Protein AF-A0A2K3IZ80-F1 (afdb_monomer_lite)

Sequence (94 aa):
DPQNDEIFYFFDWGDGTDSGWVGPFDSGVTVEASHKWTEKGSYSIIVKAKDTEGHESEWSEPLSVSMPKTKIINYFSIRFNRLFTLLDKLISIL

Structure (mmCIF, N/CA/C/O backbone):
data_AF-A0A2K3IZ80-F1
#
_entry.id   AF-A0A2K3IZ80-F1
#
loop_
_atom_site.group_PDB
_atom_site.id
_atom_site.type_symbol
_atom_site.label_atom_id
_atom_site.label_alt_id
_atom_site.label_comp_id
_atom_site.label_asym_id
_atom_site.label_entity_id
_atom_site.label_seq_id
_atom_site.pdbx_PDB_ins_code
_atom_site.Cartn_x
_atom_site.Cartn_y
_atom_site.Cartn_z
_atom_site.occupancy
_atom_site.B_iso_or_equiv
_atom_site.auth_seq_id
_atom_site.auth_comp_id
_atom_site.auth_asym_id
_atom_site.auth_atom_id
_atom_site.pdbx_PDB_model_num
ATOM 1 N N . ASP A 1 1 ? 18.009 1.854 -17.744 1.00 44.16 1 ASP A N 1
ATOM 2 C CA . ASP A 1 1 ? 18.732 0.678 -18.253 1.00 44.16 1 ASP A CA 1
ATOM 3 C C . ASP A 1 1 ? 17.783 -0.053 -19.194 1.00 44.16 1 ASP A C 1
ATOM 5 O O . ASP A 1 1 ? 16.612 -0.114 -18.839 1.00 44.16 1 ASP A O 1
ATOM 9 N N . PRO A 1 2 ? 18.172 -0.452 -20.417 1.00 43.44 2 PRO A N 1
ATOM 10 C CA . PRO A 1 2 ? 17.259 -0.858 -21.479 1.00 43.44 2 PRO A CA 1
ATOM 11 C C . PRO A 1 2 ? 16.989 -2.367 -21.463 1.00 43.44 2 PRO A C 1
ATOM 13 O O . PRO A 1 2 ? 16.936 -2.999 -22.517 1.00 43.44 2 PRO A O 1
ATOM 16 N N . GLN A 1 3 ? 16.832 -2.956 -20.284 1.00 53.56 3 GLN A N 1
ATOM 17 C CA . GLN A 1 3 ? 16.121 -4.216 -20.173 1.00 53.56 3 GLN A CA 1
ATOM 18 C C . GLN A 1 3 ? 14.701 -3.853 -19.763 1.00 53.56 3 GLN A C 1
ATOM 20 O O . GLN A 1 3 ? 14.481 -3.226 -18.729 1.00 53.56 3 GLN A O 1
ATOM 25 N N . ASN A 1 4 ? 13.742 -4.150 -20.636 1.00 56.75 4 ASN A N 1
ATOM 26 C CA . ASN A 1 4 ? 12.313 -4.018 -20.377 1.00 56.75 4 ASN A CA 1
ATOM 27 C C . ASN A 1 4 ? 11.903 -5.094 -19.359 1.00 56.75 4 ASN A C 1
ATOM 29 O O . ASN A 1 4 ? 11.110 -5.980 -19.668 1.00 56.75 4 ASN A O 1
ATOM 33 N N . ASP A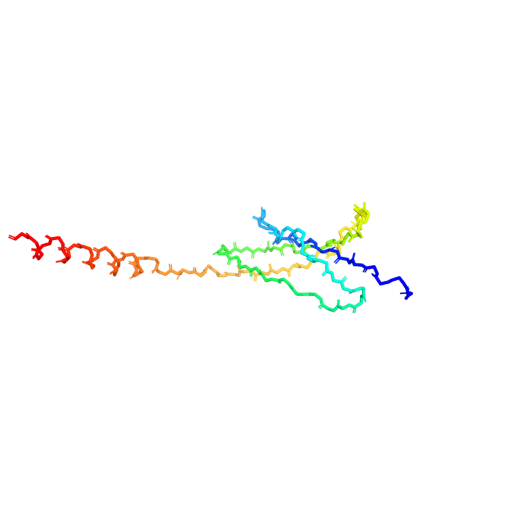 1 5 ? 12.559 -5.074 -18.200 1.00 69.75 5 ASP A N 1
ATOM 34 C CA . ASP A 1 5 ? 12.424 -6.074 -17.167 1.00 69.75 5 ASP A CA 1
ATOM 35 C C . ASP A 1 5 ? 11.074 -5.846 -16.526 1.00 69.75 5 ASP A C 1
ATOM 37 O O . ASP A 1 5 ? 10.801 -4.820 -15.900 1.00 69.75 5 ASP A O 1
ATOM 41 N N . GLU A 1 6 ? 10.210 -6.811 -16.785 1.00 86.38 6 GLU A N 1
ATOM 42 C CA . GLU A 1 6 ? 8.929 -6.956 -16.142 1.00 86.38 6 GLU A CA 1
ATOM 43 C C . GLU A 1 6 ? 9.163 -7.211 -14.649 1.00 86.38 6 GLU A C 1
ATOM 45 O O . GLU A 1 6 ? 9.741 -8.222 -14.246 1.00 86.38 6 GLU A O 1
ATOM 50 N N . ILE A 1 7 ? 8.722 -6.270 -13.820 1.00 92.00 7 ILE A N 1
ATOM 51 C CA . ILE A 1 7 ? 8.878 -6.320 -12.370 1.00 92.00 7 ILE A CA 1
ATOM 52 C C . ILE A 1 7 ? 7.533 -6.650 -11.734 1.00 92.00 7 ILE A C 1
ATOM 54 O O . ILE A 1 7 ? 6.486 -6.116 -12.108 1.00 92.00 7 ILE A O 1
ATOM 58 N N . PHE A 1 8 ? 7.569 -7.512 -10.726 1.00 94.81 8 PHE A N 1
ATOM 59 C CA . PHE A 1 8 ? 6.438 -7.762 -9.843 1.00 94.81 8 PHE A CA 1
ATOM 60 C C . PHE A 1 8 ? 6.695 -7.112 -8.490 1.00 94.81 8 PHE A C 1
ATOM 62 O O . PHE A 1 8 ? 7.822 -7.116 -8.001 1.00 94.81 8 PHE A O 1
ATOM 69 N N . TYR A 1 9 ? 5.639 -6.621 -7.851 1.00 96.19 9 TYR A N 1
ATOM 70 C CA . TYR A 1 9 ? 5.701 -6.039 -6.513 1.00 96.19 9 TYR A CA 1
ATOM 71 C C . TYR A 1 9 ? 4.885 -6.859 -5.523 1.00 96.19 9 TYR A C 1
ATOM 73 O O . TYR A 1 9 ? 3.874 -7.460 -5.882 1.00 96.19 9 TYR A O 1
ATOM 81 N N . PHE A 1 10 ? 5.318 -6.872 -4.269 1.00 97.56 10 PHE A N 1
ATOM 82 C CA . PHE A 1 10 ? 4.600 -7.493 -3.164 1.00 97.56 10 PHE A CA 1
ATOM 83 C C . PHE A 1 10 ? 4.499 -6.495 -2.019 1.00 97.56 10 PHE A C 1
ATOM 85 O O . PHE A 1 10 ? 5.524 -6.022 -1.526 1.00 97.56 10 PHE A O 1
ATOM 92 N N . PHE A 1 11 ? 3.275 -6.197 -1.595 1.00 98.25 11 PHE A N 1
ATOM 93 C CA . PHE A 1 11 ? 2.978 -5.271 -0.510 1.00 98.25 11 PHE A CA 1
ATOM 94 C C . PHE A 1 11 ? 2.518 -6.058 0.715 1.00 98.25 11 PHE A C 1
ATOM 96 O O . PHE A 1 11 ? 1.517 -6.771 0.644 1.00 98.25 11 PHE A O 1
ATOM 103 N N . ASP A 1 12 ? 3.231 -5.905 1.828 1.00 98.31 12 ASP A N 1
ATOM 104 C CA . ASP A 1 12 ? 2.770 -6.334 3.149 1.00 98.31 12 ASP A CA 1
ATOM 105 C C . ASP A 1 12 ? 2.109 -5.134 3.835 1.00 98.31 12 ASP A C 1
ATOM 107 O O . ASP A 1 12 ? 2.699 -4.053 3.947 1.00 98.31 12 ASP A O 1
ATOM 111 N N . TRP A 1 13 ? 0.860 -5.314 4.260 1.00 98.12 13 TRP A N 1
ATOM 112 C CA . TRP A 1 13 ? 0.048 -4.247 4.837 1.00 98.12 13 TRP A CA 1
ATOM 113 C C . TRP A 1 13 ? 0.230 -4.081 6.349 1.00 98.12 13 TRP A C 1
ATOM 115 O O . TRP A 1 13 ? -0.389 -3.195 6.945 1.00 98.12 13 TRP A O 1
ATOM 125 N N . GLY A 1 14 ? 1.049 -4.918 6.988 1.00 97.31 14 GLY A N 1
ATOM 126 C CA . GLY A 1 14 ? 1.360 -4.858 8.414 1.00 97.31 14 GLY A CA 1
ATOM 127 C C . GLY A 1 14 ? 0.239 -5.350 9.335 1.00 97.31 14 GLY A C 1
ATOM 128 O O . GLY A 1 14 ? 0.339 -5.189 10.550 1.00 97.31 14 GLY A O 1
ATOM 129 N N . ASP A 1 15 ? -0.833 -5.927 8.785 1.00 96.56 15 ASP A N 1
ATOM 130 C CA . ASP A 1 15 ? -1.963 -6.513 9.525 1.00 96.56 15 ASP A CA 1
ATOM 131 C C . ASP A 1 15 ? -2.072 -8.040 9.357 1.00 96.56 15 ASP A C 1
ATOM 133 O O . ASP A 1 15 ? -3.074 -8.645 9.740 1.00 96.56 15 ASP A O 1
ATOM 137 N N . GLY A 1 16 ? -1.028 -8.663 8.803 1.00 96.62 16 GLY A N 1
ATOM 138 C CA . GLY A 1 16 ? -0.999 -10.087 8.469 1.00 96.62 16 GLY A CA 1
ATOM 139 C C . GLY A 1 16 ? -1.653 -10.422 7.127 1.00 96.62 16 GLY A C 1
ATOM 140 O O . GLY A 1 16 ? -1.803 -11.603 6.819 1.00 96.62 16 GLY A O 1
ATOM 141 N N . THR A 1 17 ? -2.049 -9.413 6.344 1.00 97.75 17 THR A N 1
ATOM 142 C CA . THR A 1 17 ? -2.488 -9.573 4.954 1.00 97.75 17 THR A CA 1
ATOM 143 C C . THR A 1 17 ? -1.513 -8.912 3.984 1.00 97.75 17 THR A C 1
ATOM 145 O O . THR A 1 17 ? -0.757 -8.009 4.346 1.00 97.75 17 THR A O 1
ATOM 148 N N . ASP A 1 18 ? -1.557 -9.349 2.728 1.00 98.06 18 ASP A N 1
ATOM 149 C CA . ASP A 1 18 ? -0.682 -8.874 1.663 1.00 98.06 18 ASP A CA 1
ATOM 150 C C . ASP A 1 18 ? -1.417 -8.775 0.317 1.00 98.06 18 ASP A C 1
ATOM 152 O O . ASP A 1 18 ? -2.567 -9.197 0.169 1.00 98.06 18 ASP A O 1
ATOM 156 N N . SER A 1 19 ? -0.770 -8.162 -0.674 1.00 97.38 19 SER A N 1
ATOM 157 C CA . SER A 1 19 ? -1.310 -8.038 -2.034 1.00 97.38 19 SER A CA 1
ATOM 158 C C . SER A 1 19 ? -1.160 -9.296 -2.897 1.00 97.38 19 SER A C 1
ATOM 160 O O . SER A 1 19 ? -1.691 -9.330 -4.008 1.00 97.38 19 SER A O 1
ATOM 162 N N . GLY A 1 20 ? -0.374 -10.283 -2.466 1.00 97.50 20 GLY A N 1
ATOM 163 C CA . GLY A 1 20 ? 0.304 -11.210 -3.363 1.00 97.50 20 GLY A CA 1
ATOM 164 C C . GLY A 1 20 ? 1.294 -10.493 -4.291 1.00 97.50 20 GLY A C 1
ATOM 165 O O . GLY A 1 20 ? 1.521 -9.285 -4.189 1.00 97.50 20 GLY A O 1
ATOM 166 N N . TRP A 1 21 ? 1.878 -11.237 -5.231 1.00 96.50 21 TRP A N 1
ATOM 167 C CA . TRP A 1 21 ? 2.684 -10.643 -6.301 1.00 96.50 21 TRP A CA 1
ATOM 168 C C . TRP A 1 21 ? 1.771 -9.984 -7.336 1.00 96.50 21 TRP A C 1
ATOM 170 O O . TRP A 1 21 ? 1.003 -10.670 -8.010 1.00 96.50 21 TRP A O 1
ATOM 180 N N . VAL A 1 22 ? 1.875 -8.666 -7.474 1.00 95.06 22 VAL A N 1
ATOM 181 C CA . VAL A 1 22 ? 1.160 -7.875 -8.479 1.00 95.06 22 VAL A CA 1
ATOM 182 C C . VAL A 1 22 ? 2.105 -7.505 -9.619 1.00 95.06 22 VAL A C 1
ATOM 184 O O . VAL A 1 22 ? 3.253 -7.137 -9.379 1.00 95.06 22 VAL A O 1
ATOM 187 N N . GLY A 1 23 ? 1.633 -7.620 -10.858 1.00 91.75 23 GLY A N 1
ATOM 188 C CA . GLY A 1 23 ? 2.423 -7.377 -12.067 1.00 91.75 23 GLY A CA 1
ATOM 189 C C . GLY A 1 23 ? 2.116 -8.388 -13.178 1.00 91.75 23 GLY A C 1
ATOM 190 O O . GLY A 1 23 ? 1.125 -9.120 -13.070 1.00 91.75 23 GLY A O 1
ATOM 191 N N . PRO A 1 24 ? 2.958 -8.449 -14.224 1.00 91.88 24 PRO A N 1
ATOM 192 C CA . PRO A 1 24 ? 4.192 -7.674 -14.384 1.00 91.88 24 PRO A CA 1
ATOM 193 C C . PRO A 1 24 ? 3.950 -6.194 -14.712 1.00 91.88 24 PRO A C 1
ATOM 195 O O . PRO A 1 24 ? 2.887 -5.819 -15.208 1.00 91.88 24 PRO A O 1
ATOM 198 N N . PHE A 1 25 ? 4.954 -5.362 -14.444 1.00 90.00 25 PHE A N 1
ATOM 199 C CA . PHE A 1 25 ? 4.995 -3.949 -14.812 1.00 90.00 25 PHE A CA 1
ATOM 200 C C . PHE A 1 25 ? 6.317 -3.615 -15.498 1.00 90.00 25 PHE A C 1
ATOM 202 O O . PHE A 1 25 ? 7.355 -4.146 -15.109 1.00 90.00 25 PHE A O 1
ATOM 209 N N . ASP A 1 26 ? 6.292 -2.702 -16.467 1.00 87.56 26 ASP A N 1
ATOM 210 C CA . ASP A 1 26 ? 7.523 -2.195 -17.075 1.00 87.56 26 ASP A CA 1
ATOM 211 C C . ASP A 1 26 ? 8.378 -1.455 -16.033 1.00 87.56 26 ASP A C 1
ATOM 213 O O . ASP A 1 26 ? 7.872 -0.692 -15.204 1.00 87.56 26 ASP A O 1
ATOM 217 N N . SER A 1 27 ? 9.695 -1.641 -16.085 1.00 82.31 27 SER A N 1
ATOM 218 C CA . SER A 1 27 ? 10.614 -0.949 -15.182 1.00 82.31 27 SER A CA 1
ATOM 219 C C . SER A 1 27 ? 10.467 0.579 -15.258 1.00 82.31 27 SER A C 1
ATOM 221 O O . SER A 1 27 ? 10.414 1.182 -16.331 1.00 82.31 27 SER A O 1
ATOM 223 N N . GLY A 1 28 ? 10.416 1.225 -14.091 1.00 81.06 28 GLY A N 1
ATOM 224 C CA . GLY A 1 28 ? 10.318 2.682 -13.963 1.00 81.06 28 GLY A CA 1
ATOM 225 C C . GLY A 1 28 ? 8.898 3.252 -14.001 1.00 81.06 28 GLY A C 1
ATOM 226 O O . GLY A 1 28 ? 8.740 4.465 -13.843 1.00 81.06 28 GLY A O 1
ATOM 227 N N . VAL A 1 29 ? 7.862 2.423 -14.160 1.00 84.00 29 VAL A N 1
ATOM 228 C CA . VAL A 1 29 ? 6.473 2.882 -14.020 1.00 84.00 29 VAL A CA 1
ATOM 229 C C . VAL A 1 29 ? 6.065 2.979 -12.551 1.00 84.00 29 VAL A C 1
ATOM 231 O O . VAL A 1 29 ? 6.515 2.214 -11.698 1.00 84.00 29 VAL A O 1
ATOM 234 N N . THR A 1 30 ? 5.189 3.932 -12.237 1.00 88.69 30 THR A N 1
ATOM 235 C CA . THR A 1 30 ? 4.568 4.011 -10.911 1.00 88.69 30 THR A CA 1
ATOM 236 C C . THR A 1 30 ? 3.486 2.944 -10.790 1.00 88.69 30 THR A C 1
ATOM 238 O O . THR A 1 30 ? 2.579 2.879 -11.618 1.00 88.69 30 THR A O 1
ATOM 241 N N . VAL A 1 31 ? 3.579 2.129 -9.741 1.00 89.81 31 VAL A N 1
ATOM 242 C CA . VAL A 1 31 ? 2.626 1.060 -9.430 1.00 89.81 31 VAL A CA 1
ATOM 243 C C . VAL A 1 31 ? 1.865 1.415 -8.161 1.00 89.81 31 VAL A C 1
ATOM 245 O O . VAL A 1 31 ? 2.448 1.889 -7.187 1.00 89.81 31 VAL A O 1
ATOM 248 N N . GLU A 1 32 ? 0.560 1.151 -8.164 1.00 92.19 32 GLU A N 1
ATOM 249 C CA . GLU A 1 32 ? -0.322 1.391 -7.026 1.00 92.19 32 GLU A CA 1
ATOM 250 C C . GLU A 1 32 ? -1.017 0.096 -6.595 1.00 92.19 32 GLU A C 1
ATOM 252 O O . GLU A 1 32 ? -1.492 -0.686 -7.418 1.00 92.19 32 GLU A O 1
ATOM 257 N N . ALA A 1 33 ? -1.129 -0.099 -5.283 1.00 93.62 33 ALA A N 1
ATOM 258 C CA . ALA A 1 33 ? -1.944 -1.135 -4.667 1.00 93.62 33 ALA A CA 1
ATOM 259 C C . ALA A 1 33 ? -2.760 -0.515 -3.525 1.00 93.62 33 ALA A C 1
ATOM 261 O O . ALA A 1 33 ? -2.340 0.454 -2.892 1.00 93.62 33 ALA A O 1
ATOM 262 N N . SER A 1 34 ? -3.961 -1.039 -3.288 1.00 94.75 34 SER A N 1
ATOM 263 C CA . SER A 1 34 ? -4.913 -0.474 -2.326 1.00 94.75 34 SER A CA 1
ATOM 264 C C . SER A 1 34 ? -5.310 -1.495 -1.271 1.00 94.75 34 SER A C 1
ATOM 266 O O . SER A 1 34 ? -5.683 -2.616 -1.608 1.00 94.75 34 SER A O 1
ATOM 268 N N . HIS A 1 35 ? -5.339 -1.061 -0.010 1.00 95.12 35 HIS A N 1
ATOM 269 C CA . HIS A 1 35 ? -5.765 -1.876 1.128 1.00 95.12 35 HIS A CA 1
ATOM 270 C C . HIS A 1 35 ? -6.688 -1.115 2.080 1.00 95.12 35 HIS A C 1
ATOM 272 O O . HIS A 1 35 ? -6.784 0.115 2.039 1.00 95.12 35 HIS A O 1
ATOM 278 N N . LYS A 1 36 ? -7.414 -1.855 2.923 1.00 93.19 36 LYS A N 1
ATOM 279 C CA . LYS A 1 36 ? -8.331 -1.302 3.925 1.00 93.19 36 LYS A CA 1
ATOM 280 C C . LYS A 1 36 ? -8.178 -2.030 5.252 1.00 93.19 36 LYS A C 1
ATOM 282 O O . LYS A 1 36 ? -8.611 -3.169 5.384 1.00 93.19 36 LYS A O 1
ATOM 287 N N . TRP A 1 37 ? -7.731 -1.303 6.266 1.00 92.69 37 TRP A N 1
ATOM 288 C CA . TRP A 1 37 ? -7.779 -1.756 7.652 1.00 92.69 37 TRP A CA 1
ATOM 289 C C . TRP A 1 37 ? -9.161 -1.500 8.254 1.00 92.69 37 TRP A C 1
ATOM 291 O O . TRP A 1 37 ? -9.701 -0.390 8.191 1.00 92.69 37 TRP A O 1
ATOM 301 N N . THR A 1 38 ? -9.756 -2.534 8.843 1.00 88.62 38 THR A N 1
ATOM 302 C CA . THR A 1 38 ? -11.025 -2.411 9.576 1.00 88.62 38 THR A CA 1
ATOM 303 C C . THR A 1 38 ? -10.819 -2.111 11.052 1.00 88.62 38 THR A C 1
ATOM 305 O O . THR A 1 38 ? -11.721 -1.574 11.696 1.00 88.62 38 THR A O 1
ATOM 308 N N . GLU A 1 39 ? -9.648 -2.443 11.588 1.00 89.88 39 GLU A N 1
ATOM 309 C CA . GLU A 1 39 ? -9.313 -2.280 12.995 1.00 89.88 39 GLU A CA 1
ATOM 310 C C . GLU A 1 39 ? -8.535 -0.990 13.246 1.00 89.88 39 GLU A C 1
ATOM 312 O O . GLU A 1 39 ? -7.920 -0.412 12.350 1.00 89.88 39 GLU A O 1
ATOM 317 N N . LYS A 1 40 ? -8.614 -0.504 14.489 1.00 93.31 40 LYS A N 1
ATOM 318 C CA . LYS A 1 40 ? -7.771 0.612 14.914 1.00 93.31 40 LYS A CA 1
ATOM 319 C C . LYS A 1 40 ? -6.356 0.087 15.152 1.00 93.31 40 LYS A C 1
ATOM 321 O O . LYS A 1 40 ? -6.199 -0.966 15.766 1.00 93.31 40 LYS A O 1
ATOM 326 N N . GLY A 1 41 ? -5.343 0.838 14.750 1.00 95.06 41 GLY A N 1
ATOM 327 C CA . GLY A 1 41 ? -3.961 0.399 14.901 1.00 95.06 41 GLY A CA 1
ATOM 328 C C . GLY A 1 41 ? -2.965 1.307 14.204 1.00 95.06 41 GLY A C 1
ATOM 329 O O . GLY A 1 41 ? -3.343 2.281 13.553 1.00 95.06 41 GLY A O 1
ATOM 330 N N . SER A 1 42 ? -1.691 0.973 14.359 1.00 97.19 42 SER A N 1
ATOM 331 C CA . SER A 1 42 ? -0.610 1.503 13.537 1.00 97.19 42 SER A CA 1
ATOM 332 C C . SER A 1 42 ? -0.005 0.337 12.774 1.00 97.19 42 SER A C 1
ATOM 334 O O . SER A 1 42 ? 0.297 -0.691 13.376 1.00 97.19 42 SER A O 1
ATOM 336 N N . TYR A 1 43 ? 0.154 0.509 11.471 1.00 97.50 43 TYR A N 1
ATOM 337 C CA . TYR A 1 43 ? 0.578 -0.527 10.543 1.00 97.50 43 TYR A CA 1
ATOM 338 C C . TYR A 1 43 ? 1.841 -0.067 9.824 1.00 97.50 43 TYR A C 1
ATOM 340 O O . TYR A 1 43 ? 1.947 1.101 9.448 1.00 97.50 43 TYR A O 1
ATOM 348 N N . SER A 1 44 ? 2.800 -0.973 9.666 1.00 98.06 44 SER A N 1
ATOM 349 C CA . SER A 1 44 ? 4.040 -0.723 8.931 1.00 98.06 44 SER A CA 1
ATOM 350 C C . SER A 1 44 ? 3.925 -1.379 7.569 1.00 98.06 44 SER A C 1
ATOM 352 O O . SER A 1 44 ? 3.966 -2.600 7.477 1.00 98.06 44 SER A O 1
ATOM 354 N N . ILE A 1 45 ? 3.761 -0.566 6.532 1.00 98.19 45 ILE A N 1
ATOM 355 C CA . ILE A 1 45 ? 3.653 -1.044 5.157 1.00 98.19 45 ILE A CA 1
ATOM 356 C C . ILE A 1 45 ? 5.061 -1.162 4.590 1.00 98.19 45 ILE A C 1
ATOM 358 O O . ILE A 1 45 ? 5.828 -0.197 4.643 1.00 98.19 45 ILE A O 1
ATOM 362 N N . ILE A 1 46 ? 5.386 -2.325 4.040 1.00 98.25 46 ILE A N 1
ATOM 363 C CA . ILE A 1 46 ? 6.654 -2.583 3.352 1.00 98.25 46 ILE A CA 1
ATOM 364 C C . ILE A 1 46 ? 6.378 -3.182 1.979 1.00 98.25 46 ILE A C 1
ATOM 366 O O . ILE A 1 46 ? 5.377 -3.867 1.764 1.00 98.25 46 ILE A O 1
ATOM 370 N N . VAL A 1 47 ? 7.276 -2.910 1.038 1.00 97.69 47 VAL A N 1
ATOM 371 C CA . VAL A 1 47 ? 7.192 -3.424 -0.328 1.00 97.69 47 VAL A CA 1
ATOM 372 C C . VAL A 1 47 ? 8.521 -4.038 -0.738 1.00 97.69 47 VAL A C 1
ATOM 374 O O . VAL A 1 47 ? 9.580 -3.543 -0.357 1.00 97.69 47 VAL A O 1
ATOM 377 N N . LYS A 1 48 ? 8.474 -5.110 -1.522 1.00 96.50 48 LYS A N 1
ATOM 378 C CA . LYS A 1 48 ? 9.635 -5.645 -2.242 1.00 96.50 48 LYS A CA 1
ATOM 379 C C . LYS A 1 48 ? 9.278 -5.911 -3.696 1.00 96.50 48 LYS A C 1
ATOM 381 O O . LYS A 1 48 ? 8.098 -5.998 -4.048 1.00 96.50 48 LYS A O 1
ATOM 386 N N . ALA A 1 49 ? 10.301 -6.041 -4.525 1.00 96.00 49 ALA A N 1
ATOM 387 C CA . ALA A 1 49 ? 10.174 -6.343 -5.939 1.00 96.00 49 ALA A CA 1
ATOM 388 C C . ALA A 1 49 ? 10.767 -7.719 -6.256 1.00 96.00 49 ALA A C 1
ATOM 390 O O . ALA A 1 49 ? 11.583 -8.238 -5.494 1.00 96.00 49 ALA A O 1
ATOM 391 N N . LYS A 1 50 ? 10.380 -8.291 -7.393 1.00 94.25 50 LYS A N 1
ATOM 392 C CA . LYS A 1 50 ? 11.118 -9.385 -8.025 1.00 94.25 50 LYS A CA 1
ATOM 393 C C . LYS A 1 50 ? 11.120 -9.256 -9.541 1.00 94.25 50 LYS A C 1
ATOM 395 O O . LYS A 1 50 ? 10.185 -8.679 -10.104 1.00 94.25 50 LYS A O 1
ATOM 400 N N . ASP A 1 51 ? 12.140 -9.818 -10.172 1.00 92.00 51 ASP A N 1
ATOM 401 C CA . ASP A 1 51 ? 12.220 -9.951 -11.627 1.00 92.00 51 ASP A CA 1
ATOM 402 C C . ASP A 1 51 ? 11.433 -11.178 -12.145 1.00 92.00 51 ASP A C 1
ATOM 404 O O . ASP A 1 51 ? 10.800 -11.923 -11.384 1.00 92.00 51 ASP A O 1
ATOM 408 N N . THR A 1 52 ? 11.452 -11.383 -13.464 1.00 90.00 52 THR A N 1
ATOM 409 C CA . THR A 1 52 ? 10.818 -12.535 -14.133 1.00 90.00 52 THR A CA 1
ATOM 410 C C . THR A 1 52 ? 11.523 -13.864 -13.859 1.00 90.00 52 THR A C 1
ATOM 412 O O . THR A 1 52 ? 10.895 -14.919 -13.975 1.00 90.00 52 THR A O 1
ATOM 415 N N . GLU A 1 53 ? 12.794 -13.828 -13.459 1.00 90.12 53 GLU A N 1
ATOM 416 C CA . GLU A 1 53 ? 13.575 -15.002 -13.058 1.00 90.12 53 GLU A CA 1
ATOM 417 C C . GLU A 1 53 ? 13.294 -15.409 -11.599 1.00 90.12 53 GLU A C 1
ATOM 419 O O . GLU A 1 53 ? 13.628 -16.519 -11.179 1.00 90.12 53 GLU A O 1
ATOM 424 N N . GLY A 1 54 ? 12.598 -14.553 -10.846 1.00 91.25 54 GLY A N 1
ATOM 425 C CA . GLY A 1 54 ? 12.178 -14.782 -9.470 1.00 91.25 54 GLY A CA 1
ATOM 426 C C . GLY A 1 54 ? 13.168 -14.285 -8.419 1.00 91.25 54 GLY A C 1
ATOM 427 O O . GLY A 1 54 ? 12.979 -14.602 -7.244 1.00 91.25 54 GLY A O 1
ATOM 428 N N . HIS A 1 55 ? 14.193 -13.514 -8.791 1.00 93.12 55 HIS A N 1
ATOM 429 C CA . HIS A 1 55 ? 15.093 -12.892 -7.825 1.00 93.12 55 HIS A CA 1
ATOM 430 C C . HIS A 1 55 ? 14.381 -11.745 -7.117 1.00 93.12 55 HIS A C 1
ATOM 432 O O . HIS A 1 55 ? 13.885 -10.815 -7.752 1.00 93.12 55 HIS A O 1
ATOM 438 N N . GLU A 1 56 ? 14.334 -11.811 -5.790 1.00 95.88 56 GLU A N 1
ATOM 439 C CA . GLU A 1 56 ? 13.655 -10.821 -4.960 1.00 95.88 56 GLU A CA 1
ATOM 440 C C . GLU A 1 56 ? 14.632 -9.756 -4.452 1.00 95.88 56 GLU A C 1
ATOM 442 O O . GLU A 1 56 ? 15.788 -10.044 -4.137 1.00 95.88 56 GLU A O 1
ATOM 447 N N . SER A 1 57 ? 14.147 -8.522 -4.333 1.00 95.44 57 SER A N 1
ATOM 448 C CA . SER A 1 57 ? 14.845 -7.459 -3.619 1.00 95.44 57 SER A CA 1
ATOM 449 C C . SER A 1 57 ? 14.705 -7.624 -2.105 1.00 95.44 57 SER A C 1
ATOM 451 O O . SER A 1 57 ? 13.796 -8.292 -1.607 1.00 95.44 57 SER A O 1
ATOM 453 N N . GLU A 1 58 ? 15.535 -6.895 -1.361 1.00 97.88 58 GLU A N 1
ATOM 454 C CA . GLU A 1 58 ? 15.244 -6.597 0.041 1.00 97.88 58 GLU A CA 1
ATOM 455 C C . GLU A 1 58 ? 13.923 -5.820 0.172 1.00 97.88 58 GLU A C 1
ATOM 457 O O . GLU A 1 58 ? 13.451 -5.176 -0.777 1.00 97.88 58 GLU A O 1
ATOM 462 N N . TRP A 1 59 ? 13.327 -5.877 1.361 1.00 98.12 59 TRP A N 1
ATOM 463 C CA . TRP A 1 59 ? 12.172 -5.051 1.703 1.00 98.12 59 TRP A CA 1
ATOM 464 C C . TRP A 1 59 ? 12.546 -3.570 1.769 1.00 98.12 59 TRP A C 1
ATOM 466 O O . TRP A 1 59 ? 13.660 -3.206 2.144 1.00 98.12 59 TRP A O 1
ATOM 476 N N . SER A 1 60 ? 11.589 -2.707 1.438 1.00 97.81 60 SER A N 1
ATOM 477 C CA . SER A 1 60 ? 11.716 -1.267 1.625 1.00 97.81 60 SER A CA 1
ATOM 478 C C . SER A 1 60 ? 11.808 -0.886 3.101 1.00 97.81 60 SER A C 1
ATOM 480 O O . SER A 1 60 ? 11.397 -1.631 3.994 1.00 97.81 60 SER A O 1
ATOM 482 N N . GLU A 1 61 ? 12.211 0.359 3.349 1.00 98.00 61 GLU A N 1
ATOM 483 C CA . GLU A 1 61 ? 11.958 0.991 4.640 1.00 98.00 61 GLU A CA 1
ATOM 484 C C . GLU A 1 61 ? 10.445 1.018 4.940 1.00 98.00 61 GLU A C 1
ATOM 486 O O . GLU A 1 61 ? 9.634 1.198 4.020 1.00 98.00 61 GLU A O 1
ATOM 491 N N . PRO A 1 62 ? 10.043 0.836 6.209 1.00 97.75 62 PRO A N 1
ATOM 492 C CA . PRO A 1 62 ? 8.640 0.769 6.585 1.00 97.75 62 PRO A CA 1
ATOM 493 C C . PRO A 1 62 ? 7.963 2.140 6.534 1.00 97.75 62 PRO A C 1
ATOM 495 O O . PRO A 1 62 ? 8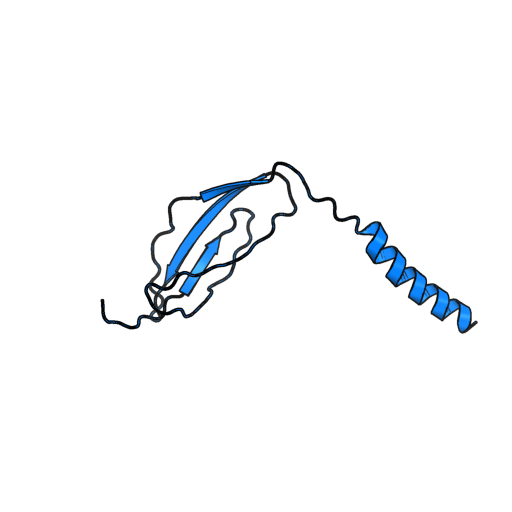.401 3.103 7.167 1.00 97.75 62 PRO A O 1
ATOM 498 N N . LEU A 1 63 ? 6.816 2.205 5.860 1.00 97.50 63 LEU A N 1
ATOM 499 C CA . LEU A 1 63 ? 5.911 3.346 5.919 1.00 97.50 63 LEU A CA 1
ATOM 500 C C . LEU A 1 63 ? 4.875 3.131 7.028 1.00 97.50 63 LEU A C 1
ATOM 502 O O . LEU A 1 63 ? 4.002 2.272 6.918 1.00 97.50 63 LEU A O 1
ATOM 506 N N . SER A 1 64 ? 4.944 3.932 8.094 1.00 97.19 64 SER A N 1
ATOM 507 C CA . SER A 1 64 ? 3.986 3.838 9.200 1.00 97.19 64 SER A CA 1
ATOM 508 C C . SER A 1 64 ? 2.681 4.577 8.891 1.00 97.19 64 SER A C 1
ATOM 510 O O . SER A 1 64 ? 2.678 5.779 8.624 1.00 97.19 64 SER A O 1
ATOM 512 N N . VAL A 1 65 ? 1.558 3.864 8.975 1.00 96.38 65 VAL A N 1
ATOM 513 C CA . VAL A 1 65 ? 0.203 4.379 8.757 1.00 96.38 65 VAL A CA 1
ATOM 514 C C . VAL A 1 65 ? -0.645 4.139 10.001 1.00 96.38 65 VAL A C 1
ATOM 516 O O . VAL A 1 65 ? -0.693 3.032 10.528 1.00 96.38 65 VAL A O 1
ATOM 519 N N . SER A 1 66 ? -1.349 5.170 10.476 1.00 95.94 66 SER A N 1
ATOM 520 C CA . SER A 1 66 ? -2.201 5.077 11.668 1.00 95.94 66 SER A CA 1
ATOM 521 C C . SER A 1 66 ? -3.686 5.126 11.319 1.00 95.94 66 SER A C 1
ATOM 523 O O . SER A 1 66 ? -4.152 6.046 10.647 1.00 95.94 66 SER A O 1
ATOM 525 N N . MET A 1 67 ? -4.438 4.162 11.846 1.00 95.44 67 MET A N 1
ATOM 526 C CA . MET A 1 67 ? -5.896 4.094 11.827 1.00 95.44 67 MET A CA 1
ATOM 527 C C . MET A 1 67 ? -6.432 4.331 13.244 1.00 95.44 67 MET A C 1
ATOM 529 O O . MET A 1 67 ? -6.648 3.389 14.004 1.00 95.44 67 MET A O 1
ATOM 533 N N . PRO A 1 68 ? -6.666 5.591 13.649 1.00 91.62 68 PRO A N 1
ATOM 534 C CA . PRO A 1 68 ? -7.037 5.916 15.029 1.00 91.62 68 PRO A CA 1
ATOM 535 C C . PRO A 1 68 ? -8.495 5.576 15.374 1.00 91.62 68 PRO A C 1
ATOM 537 O O . PRO A 1 68 ? -8.889 5.640 16.539 1.00 91.62 68 PRO A O 1
ATOM 540 N N . LYS A 1 69 ? -9.327 5.260 14.375 1.00 85.50 69 LYS A N 1
ATOM 541 C CA . LYS A 1 69 ? -10.761 5.001 14.538 1.00 85.50 69 LYS A CA 1
ATOM 542 C C . LYS A 1 69 ? -11.163 3.756 13.764 1.00 85.50 69 LYS A C 1
ATOM 544 O O . LYS A 1 69 ? -10.794 3.595 12.607 1.00 85.50 69 LYS A O 1
ATOM 549 N N . THR A 1 70 ? -11.998 2.932 14.380 1.00 76.25 70 THR A N 1
ATOM 550 C CA . THR A 1 70 ? -12.646 1.798 13.718 1.00 76.25 70 THR A CA 1
ATOM 551 C C . THR A 1 70 ? -13.815 2.301 12.880 1.00 76.25 70 THR A C 1
ATOM 553 O O . THR A 1 70 ? -14.677 3.037 13.371 1.00 76.25 70 THR A O 1
ATOM 556 N N . LYS A 1 71 ? -13.890 1.873 11.619 1.00 68.81 71 LYS A N 1
ATOM 557 C CA . LYS A 1 71 ? -15.080 2.103 10.801 1.00 68.81 71 LYS A CA 1
ATOM 558 C C . LYS A 1 71 ? -16.141 1.071 11.180 1.00 68.81 71 LYS A C 1
ATOM 560 O O . LYS A 1 71 ? -16.119 -0.054 10.692 1.00 68.81 71 LYS A O 1
ATOM 565 N N . ILE A 1 72 ? -17.094 1.452 12.031 1.00 67.31 72 ILE A N 1
ATOM 566 C CA . ILE A 1 72 ? -18.278 0.625 12.292 1.00 67.31 72 ILE A CA 1
ATOM 567 C C . ILE A 1 72 ? -19.170 0.691 11.048 1.00 67.31 72 ILE A C 1
ATOM 569 O O . ILE A 1 72 ? -19.971 1.610 10.880 1.00 67.31 72 ILE A O 1
ATOM 573 N N . ILE A 1 73 ? -19.011 -0.266 10.134 1.00 63.47 73 ILE A N 1
ATOM 574 C CA . ILE A 1 73 ? -19.994 -0.489 9.073 1.00 63.47 73 ILE A CA 1
ATOM 575 C C . ILE A 1 73 ? -21.161 -1.207 9.749 1.00 63.47 73 ILE A C 1
ATOM 577 O O . ILE A 1 73 ? -20.994 -2.325 10.232 1.00 63.47 73 ILE A O 1
ATOM 581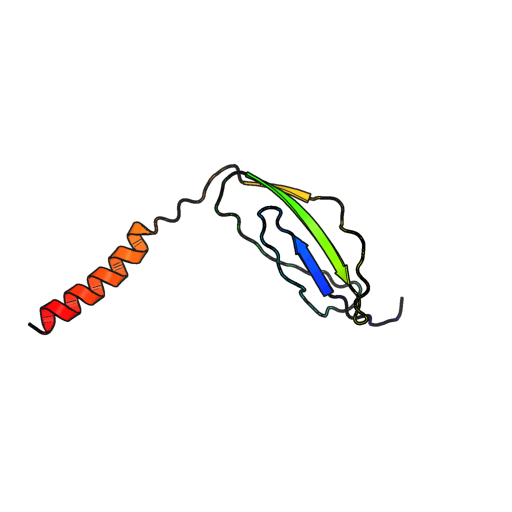 N N . ASN A 1 74 ? -22.324 -0.562 9.850 1.00 52.78 74 ASN A N 1
ATOM 582 C CA . ASN A 1 74 ? -23.492 -1.132 10.520 1.00 52.78 74 ASN A CA 1
ATOM 583 C C . ASN A 1 74 ? -24.056 -2.317 9.702 1.00 52.78 74 ASN A C 1
ATOM 585 O O . ASN A 1 74 ? -25.018 -2.178 8.949 1.00 52.78 74 ASN A O 1
ATOM 589 N N . TYR A 1 75 ? -23.437 -3.498 9.812 1.00 53.75 75 TYR A N 1
ATOM 590 C CA . TYR A 1 75 ? -23.858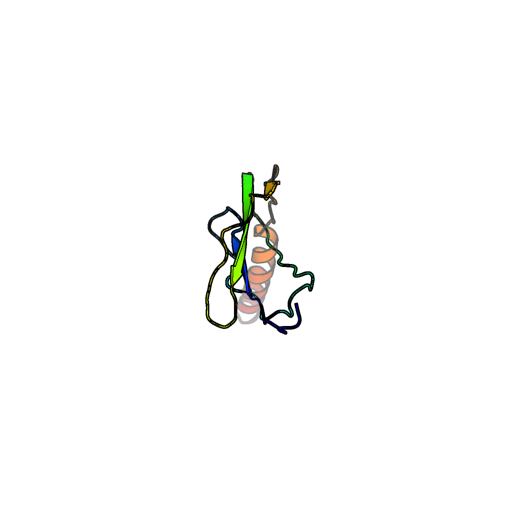 -4.733 9.135 1.00 53.75 75 TYR A CA 1
ATOM 591 C C . TYR A 1 75 ? -25.275 -5.176 9.531 1.00 53.75 75 TYR A C 1
ATOM 593 O O . TYR A 1 75 ? -25.916 -5.908 8.772 1.00 53.75 75 TYR A O 1
ATOM 601 N N . PHE A 1 76 ? -25.792 -4.690 10.667 1.00 54.75 76 PHE A N 1
ATOM 602 C CA . PHE A 1 76 ? -27.183 -4.885 11.076 1.00 54.75 76 PHE A CA 1
ATOM 603 C C . PHE A 1 76 ? -28.169 -4.370 10.018 1.00 54.75 76 PHE A C 1
ATOM 605 O O . PHE A 1 76 ? -29.123 -5.071 9.691 1.00 54.75 76 PHE A O 1
ATOM 612 N N . SER A 1 77 ? -27.910 -3.212 9.400 1.00 52.16 77 SER A N 1
ATOM 613 C CA . SER A 1 77 ? -28.813 -2.625 8.397 1.00 52.16 77 SER A CA 1
ATOM 614 C C . SER A 1 77 ? -28.773 -3.344 7.043 1.00 52.16 77 SER A C 1
ATOM 616 O O . SER A 1 77 ? -29.771 -3.371 6.330 1.00 52.16 77 SER A O 1
ATOM 618 N N . ILE A 1 78 ? -27.643 -3.963 6.680 1.00 51.50 78 ILE A N 1
ATOM 619 C CA . ILE A 1 78 ? -27.490 -4.637 5.378 1.00 51.50 78 ILE A CA 1
ATOM 620 C C . ILE A 1 78 ? -28.045 -6.070 5.428 1.00 51.50 78 ILE A C 1
ATOM 622 O O . ILE A 1 78 ? -28.646 -6.529 4.454 1.00 51.50 78 ILE A O 1
ATOM 626 N N . ARG A 1 79 ? -27.900 -6.782 6.559 1.00 54.62 79 ARG A N 1
ATOM 627 C CA . ARG A 1 79 ? -28.474 -8.131 6.714 1.00 54.62 79 ARG A CA 1
ATOM 628 C C . ARG A 1 79 ? -29.978 -8.129 7.000 1.00 54.62 79 ARG A C 1
ATOM 630 O O . ARG A 1 79 ? -30.644 -9.053 6.541 1.00 54.62 79 ARG A O 1
ATOM 637 N N . PHE A 1 80 ? -30.530 -7.102 7.656 1.00 53.59 80 PHE A N 1
ATOM 638 C CA . PHE A 1 80 ? -31.983 -7.012 7.864 1.00 53.59 80 PHE A CA 1
ATOM 639 C C . PHE A 1 80 ? -32.751 -6.889 6.541 1.00 53.59 80 PHE A C 1
ATOM 641 O O . PHE A 1 80 ? -33.702 -7.632 6.327 1.00 53.59 80 PHE A O 1
ATOM 648 N N . ASN A 1 81 ? -32.290 -6.064 5.596 1.00 48.25 81 ASN A N 1
ATOM 649 C CA . ASN A 1 81 ? -33.019 -5.854 4.337 1.00 48.25 81 ASN A CA 1
ATOM 650 C C . ASN A 1 81 ? -33.029 -7.091 3.410 1.00 48.25 81 ASN A C 1
ATOM 652 O O . ASN A 1 81 ? -33.957 -7.262 2.617 1.00 48.25 81 ASN A O 1
ATOM 656 N N . ARG A 1 82 ? -32.032 -7.986 3.507 1.00 57.78 82 ARG A N 1
ATOM 657 C CA . ARG A 1 82 ? -31.994 -9.236 2.717 1.00 57.78 82 ARG A CA 1
ATOM 658 C C . ARG A 1 82 ? -32.740 -10.410 3.359 1.00 57.78 82 ARG A C 1
ATOM 660 O O . ARG A 1 82 ? -33.224 -11.267 2.632 1.00 57.78 82 ARG A O 1
ATOM 667 N N . LEU A 1 83 ? -32.843 -10.463 4.688 1.00 57.47 83 LEU A N 1
ATOM 668 C CA . LEU A 1 83 ? -33.669 -11.466 5.373 1.00 57.47 83 LEU A CA 1
ATOM 669 C C . LEU A 1 83 ? -35.156 -11.092 5.358 1.00 57.47 83 LEU A C 1
ATOM 671 O O . LEU A 1 83 ? -35.987 -11.976 5.176 1.00 57.47 83 LEU A O 1
ATOM 675 N N . PHE A 1 84 ? -35.486 -9.800 5.465 1.00 58.34 84 PHE A N 1
ATOM 676 C CA . PHE A 1 84 ? -36.872 -9.320 5.401 1.00 58.34 84 PHE A CA 1
ATOM 677 C C . PHE A 1 84 ? -37.524 -9.667 4.051 1.00 58.34 84 PHE A C 1
ATOM 679 O O . PHE A 1 84 ? -38.598 -10.255 4.005 1.00 58.34 84 PHE A O 1
ATOM 686 N N . THR A 1 85 ? -36.798 -9.457 2.948 1.00 58.62 85 THR A N 1
ATOM 687 C CA . THR A 1 85 ? -37.272 -9.786 1.589 1.00 58.62 85 THR A CA 1
ATOM 688 C C . THR A 1 85 ? -37.496 -11.283 1.334 1.00 58.62 85 THR A C 1
ATOM 690 O O . THR A 1 85 ? -38.309 -11.637 0.480 1.00 58.62 85 THR A O 1
ATOM 693 N N . LEU A 1 86 ? -36.799 -12.177 2.045 1.00 63.19 86 LEU A N 1
ATOM 694 C CA . LEU A 1 86 ? -37.022 -13.626 1.955 1.00 63.19 86 LEU A CA 1
ATOM 695 C C . LEU A 1 86 ? -38.203 -14.081 2.823 1.00 63.19 86 LEU A C 1
ATOM 697 O O . LEU A 1 86 ? -38.934 -14.982 2.415 1.00 63.19 86 LEU A O 1
ATOM 701 N N . LEU A 1 87 ? -38.414 -13.444 3.979 1.00 63.91 87 LEU A N 1
ATOM 702 C CA . LEU A 1 87 ? -39.540 -13.739 4.867 1.00 63.91 87 LEU A CA 1
ATOM 703 C C . LEU A 1 87 ? -40.880 -13.327 4.232 1.00 63.91 87 LEU A C 1
ATOM 705 O O . LEU A 1 87 ? -41.816 -14.122 4.226 1.00 63.91 87 LEU A O 1
ATOM 709 N N . ASP A 1 88 ? -40.938 -12.148 3.603 1.00 62.66 88 ASP A N 1
ATOM 710 C CA . ASP A 1 88 ? -42.125 -11.667 2.876 1.00 62.66 88 ASP A CA 1
ATOM 711 C C . ASP A 1 88 ? -42.492 -12.585 1.692 1.00 62.66 88 ASP A C 1
ATOM 713 O O . ASP A 1 88 ? -43.665 -12.832 1.398 1.00 62.66 88 ASP A O 1
ATOM 717 N N . LYS A 1 89 ? -41.482 -13.161 1.025 1.00 60.78 89 LYS A N 1
ATOM 718 C CA . LYS A 1 89 ? -41.687 -14.163 -0.032 1.00 60.78 89 LYS A CA 1
ATOM 719 C C . LYS A 1 89 ? -42.207 -15.496 0.499 1.00 60.78 89 LYS A C 1
ATOM 721 O O . LYS A 1 89 ? -42.949 -16.160 -0.208 1.00 60.78 89 LYS A O 1
ATOM 726 N N . LEU A 1 90 ? -41.827 -15.901 1.710 1.00 68.88 90 LEU A N 1
ATOM 727 C CA . LEU A 1 90 ? -42.299 -17.153 2.305 1.00 68.88 90 LEU A CA 1
ATOM 728 C C . LEU A 1 90 ? -43.749 -17.027 2.800 1.00 68.88 90 LEU A C 1
ATOM 730 O O . LEU A 1 90 ? -44.538 -17.948 2.628 1.00 68.88 90 LEU A O 1
ATOM 734 N N . ILE A 1 91 ? -44.103 -15.870 3.370 1.00 69.81 91 ILE A N 1
ATOM 735 C CA . ILE A 1 91 ? -45.457 -15.571 3.863 1.00 69.81 91 ILE A CA 1
ATOM 736 C C . ILE A 1 91 ? -46.455 -15.403 2.709 1.00 69.81 91 ILE A C 1
ATOM 738 O O . ILE A 1 91 ? -47.613 -15.748 2.868 1.00 69.81 91 ILE A O 1
ATOM 742 N N . SER A 1 92 ? -46.025 -14.929 1.537 1.00 66.88 92 SER A N 1
ATOM 743 C CA . SER A 1 92 ? -46.901 -14.778 0.358 1.00 66.88 92 SER A CA 1
ATOM 744 C C . SER A 1 92 ? -47.182 -16.079 -0.413 1.00 66.88 92 SER A C 1
ATOM 746 O O . SER A 1 92 ? -47.954 -16.058 -1.370 1.00 66.88 92 SER A O 1
ATOM 748 N N . ILE A 1 93 ? -46.553 -17.194 -0.023 1.00 69.88 93 ILE A N 1
ATOM 749 C CA . ILE A 1 93 ? -46.774 -18.538 -0.593 1.00 69.88 93 ILE A CA 1
ATOM 750 C C . ILE A 1 93 ? -47.646 -19.406 0.345 1.00 69.88 93 ILE A C 1
ATOM 752 O O . ILE A 1 93 ? -48.073 -20.494 -0.045 1.00 69.88 93 ILE A O 1
ATOM 756 N N . LEU A 1 94 ? -47.921 -18.926 1.563 1.00 62.28 94 LEU A N 1
ATOM 75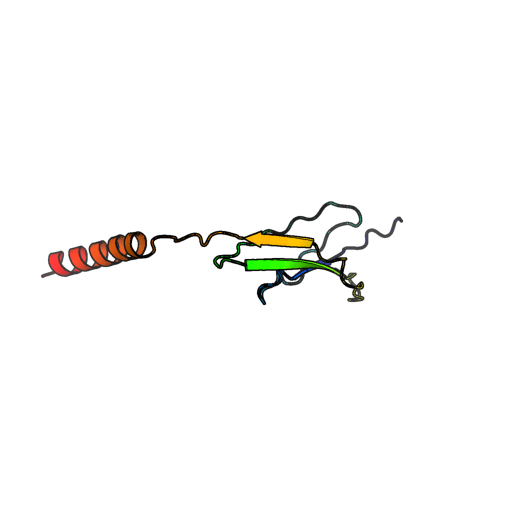7 C CA . LEU A 1 94 ? -48.850 -19.513 2.537 1.00 62.28 94 LEU A CA 1
ATOM 758 C C . LEU A 1 94 ? -50.206 -18.800 2.474 1.00 62.28 94 LEU A C 1
ATOM 760 O O . LEU A 1 94 ? -51.222 -19.495 2.693 1.00 62.28 94 LEU A O 1
#

Foldseek 3Di:
DPDQWQKWKKKDFQPPDIDPTDTRDGPPDDDDDDDDDQDFDKGWMWMWMATPVGDIDDIDGTDIDGDHDGDPPPVVVVVVVVVVVVVVVVVVVD

pLDDT: mean 83.04, std 17.08, range [43.44, 98.31]

Radius of gyration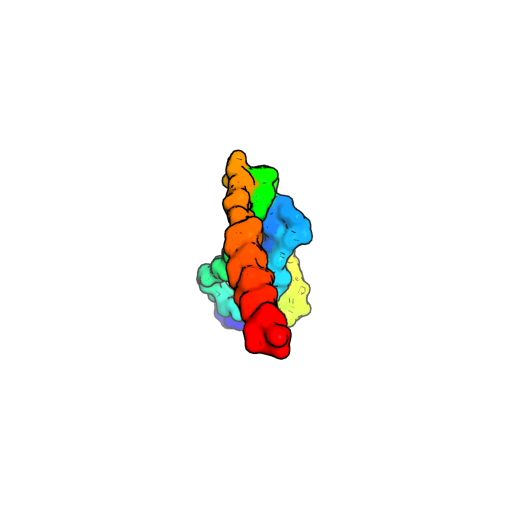: 21.56 Å; chains: 1; bounding box: 68×25×36 Å

Secondary structure (DSSP, 8-state):
-----EEEEEEE-SSS-EEEEEEEEETT----------S-EEEEEEEEEE-TT-PBPPPPPPEEEEE-S-----HHHHHHHHHHHHHHHHHTT-